Protein AF-A0A5B2YH17-F1 (afdb_monomer_lite)

pLDDT: mean 95.2, std 8.04, range [52.88, 98.81]

Radius of gyration: 14.25 Å; chains: 1; bounding box: 31×28×49 Å

Foldseek 3Di:
DDPLDADWDFQLRLLVVCLVPPLVPDPCSVVSVVLSVVVCPDPSRRDFPAPDALVNLQVVLVVQQPDADPVPRHGDFLVSSQVSLVSLQVSNVCCCPPVSRYPDRNSPPHDGGDGD

Sequence (116 aa):
VQKIKIRKMTISRALDKYLKTVSIHKKGHLQEFYRVNVIKRHPIAERYMDDITTVDIANYRDQRLAQINPRTGRQITGNTVRLELALLSSLFNIARVEWGTCRMNPVELVRKPKIS

Structure (mmCIF, N/CA/C/O backbone):
data_AF-A0A5B2YH17-F1
#
_entry.id   AF-A0A5B2YH17-F1
#
loop_
_atom_site.group_PDB
_atom_site.id
_atom_site.type_symbol
_atom_site.label_atom_id
_atom_site.label_alt_id
_atom_site.label_comp_id
_atom_site.label_asym_id
_atom_site.label_entity_id
_atom_site.label_seq_id
_atom_site.pdbx_PDB_ins_code
_atom_site.Cartn_x
_atom_site.Cartn_y
_atom_site.Cartn_z
_atom_site.occupancy
_atom_site.B_iso_or_equiv
_atom_site.auth_seq_id
_atom_site.auth_comp_id
_atom_site.auth_asym_id
_atom_site.auth_atom_id
_atom_site.pdbx_PDB_model_num
ATOM 1 N N . VAL A 1 1 ? -11.780 -9.552 29.467 1.00 52.88 1 VAL A N 1
ATOM 2 C CA . VAL A 1 1 ? -11.068 -8.912 28.332 1.00 52.88 1 VAL A CA 1
ATOM 3 C C . VAL A 1 1 ? -12.072 -8.099 27.524 1.00 52.88 1 VAL A C 1
ATOM 5 O O . VAL A 1 1 ? -13.043 -8.673 27.043 1.00 52.88 1 VAL A O 1
ATOM 8 N N . GLN A 1 2 ? -11.910 -6.776 27.439 1.00 54.06 2 GLN A N 1
ATOM 9 C CA . GLN A 1 2 ? -12.805 -5.907 26.662 1.00 54.06 2 GLN A CA 1
ATOM 10 C C . GLN A 1 2 ? -12.735 -6.294 25.175 1.00 54.06 2 GLN A C 1
ATOM 12 O O . GLN A 1 2 ? -11.655 -6.326 24.588 1.00 54.06 2 GLN A O 1
ATOM 17 N N . LYS A 1 3 ? -13.878 -6.623 24.560 1.00 63.56 3 LYS A N 1
ATOM 18 C CA . LYS A 1 3 ? -13.953 -6.898 23.119 1.00 63.56 3 LYS A CA 1
ATOM 19 C C . LYS A 1 3 ? -13.654 -5.599 22.365 1.00 63.56 3 LYS A C 1
ATOM 21 O O . LYS A 1 3 ? -14.497 -4.707 22.331 1.00 63.56 3 LYS A O 1
ATOM 26 N N . ILE A 1 4 ? -12.473 -5.493 21.754 1.00 69.62 4 ILE A N 1
ATOM 27 C CA . ILE A 1 4 ? -12.150 -4.375 20.859 1.00 69.62 4 ILE A CA 1
ATOM 28 C C . ILE A 1 4 ? -13.099 -4.456 19.657 1.00 69.62 4 ILE A C 1
ATOM 30 O O . ILE A 1 4 ? -13.025 -5.383 18.845 1.00 69.62 4 ILE A O 1
ATOM 34 N N . LYS A 1 5 ? -14.025 -3.497 19.565 1.00 83.69 5 LYS A N 1
ATOM 35 C CA . LYS A 1 5 ? -14.910 -3.342 18.410 1.00 83.69 5 LYS A CA 1
ATOM 36 C C . LYS A 1 5 ? -14.076 -2.851 17.230 1.00 83.69 5 LYS A C 1
ATOM 38 O O . LYS A 1 5 ? -13.494 -1.771 17.297 1.00 83.69 5 LYS A O 1
ATOM 43 N N . ILE A 1 6 ? -14.041 -3.637 16.156 1.00 90.81 6 ILE A N 1
ATOM 44 C CA . ILE A 1 6 ? -13.339 -3.253 14.933 1.00 90.81 6 ILE A CA 1
ATOM 45 C C . ILE A 1 6 ? -14.104 -2.115 14.257 1.00 90.81 6 ILE A C 1
ATOM 47 O O . ILE A 1 6 ? -15.308 -2.213 14.011 1.00 90.81 6 ILE A O 1
ATOM 51 N N . ARG A 1 7 ? -13.398 -1.030 13.947 1.00 92.62 7 ARG A N 1
ATOM 52 C CA . ARG A 1 7 ? -13.921 0.065 13.129 1.00 92.62 7 ARG A CA 1
ATOM 53 C C . ARG A 1 7 ? -13.789 -0.312 11.655 1.00 92.62 7 ARG A C 1
ATOM 55 O O . ARG A 1 7 ? -12.693 -0.610 11.191 1.00 92.62 7 ARG A O 1
ATOM 62 N N . LYS A 1 8 ? -14.889 -0.265 10.903 1.00 96.25 8 LYS A N 1
ATOM 63 C CA . LYS A 1 8 ? -14.856 -0.516 9.458 1.00 96.25 8 LYS A CA 1
ATOM 64 C C . LYS A 1 8 ? -14.159 0.640 8.739 1.00 96.25 8 LYS A C 1
ATOM 66 O O . LYS A 1 8 ? -14.550 1.799 8.874 1.00 96.25 8 LYS A O 1
ATOM 71 N N . MET A 1 9 ? -13.117 0.322 7.979 1.00 98.06 9 MET A N 1
ATOM 72 C CA . MET A 1 9 ? -12.371 1.272 7.155 1.00 98.06 9 MET A CA 1
ATOM 73 C C . MET A 1 9 ? -11.803 0.537 5.945 1.00 98.06 9 MET A C 1
ATOM 75 O O . MET A 1 9 ? -11.250 -0.550 6.096 1.00 98.06 9 MET A O 1
ATOM 79 N N . THR A 1 10 ? -11.959 1.100 4.750 1.00 98.69 10 THR A N 1
ATOM 80 C CA . THR A 1 10 ? -11.366 0.534 3.532 1.00 98.69 10 THR A CA 1
ATOM 81 C C . THR A 1 10 ? -9.870 0.813 3.481 1.00 98.69 10 THR A C 1
ATOM 83 O O . THR A 1 10 ? -9.406 1.807 4.049 1.00 98.69 10 THR A O 1
ATOM 86 N N . ILE A 1 11 ? -9.106 -0.020 2.770 1.00 98.69 11 ILE A N 1
ATOM 87 C C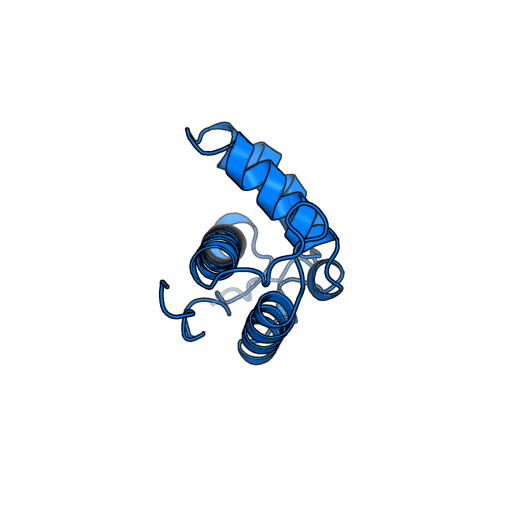A . ILE A 1 11 ? -7.672 0.227 2.553 1.00 98.69 11 ILE A CA 1
ATOM 88 C C . ILE A 1 11 ? -7.449 1.596 1.896 1.00 98.69 11 ILE A C 1
ATOM 90 O O . ILE A 1 11 ? -6.553 2.325 2.305 1.00 98.69 11 ILE A O 1
ATOM 94 N N . SER A 1 12 ? -8.281 1.986 0.930 1.00 98.75 12 SER A N 1
ATOM 95 C CA . SER A 1 12 ? -8.195 3.282 0.248 1.00 98.75 12 SER A CA 1
ATOM 96 C C . SER A 1 12 ? -8.241 4.449 1.243 1.00 98.75 12 SER A C 1
ATOM 98 O O . SER A 1 12 ? -7.333 5.283 1.276 1.00 98.75 12 SER A O 1
ATOM 100 N N . ARG A 1 13 ? -9.230 4.448 2.149 1.00 98.75 13 ARG A N 1
ATOM 101 C CA . ARG A 1 13 ? -9.354 5.465 3.206 1.00 98.75 13 ARG A CA 1
ATOM 102 C C . ARG A 1 13 ? -8.209 5.390 4.215 1.00 98.75 13 ARG A C 1
ATOM 104 O O . ARG A 1 13 ? -7.747 6.420 4.706 1.00 98.75 13 ARG A O 1
ATOM 111 N N . ALA A 1 14 ? -7.755 4.182 4.530 1.00 98.69 14 ALA A N 1
ATOM 112 C CA . ALA A 1 14 ? -6.638 3.958 5.432 1.00 98.69 14 ALA A CA 1
ATOM 113 C C . ALA A 1 14 ? -5.327 4.528 4.873 1.00 98.69 14 ALA A C 1
ATOM 115 O O . ALA A 1 14 ? -4.590 5.180 5.607 1.00 98.69 14 ALA A O 1
ATOM 116 N N . LEU A 1 15 ? -5.062 4.344 3.577 1.00 98.81 15 LEU A N 1
ATOM 117 C CA . LEU A 1 15 ? -3.899 4.902 2.889 1.00 98.81 15 LEU A CA 1
ATOM 118 C C . LEU A 1 15 ? -3.940 6.436 2.874 1.00 98.81 15 LEU A C 1
ATOM 120 O O . LEU A 1 15 ? -2.924 7.071 3.150 1.00 98.81 15 LEU A O 1
ATOM 124 N N . ASP A 1 16 ? -5.108 7.038 2.627 1.00 98.75 16 ASP A N 1
ATOM 125 C CA . ASP A 1 16 ? -5.265 8.498 2.684 1.00 98.75 16 ASP A CA 1
ATOM 126 C C . ASP A 1 16 ? -4.986 9.042 4.088 1.00 98.75 16 ASP A C 1
ATOM 128 O O . ASP A 1 16 ? -4.279 10.040 4.249 1.00 98.75 16 ASP A O 1
ATOM 132 N N . LYS A 1 17 ? -5.502 8.366 5.123 1.00 98.56 17 LYS A N 1
ATOM 133 C CA . LYS A 1 17 ? -5.207 8.708 6.518 1.00 98.56 17 LYS A CA 1
ATOM 134 C C . LYS A 1 17 ? -3.713 8.563 6.810 1.00 98.56 17 LYS A C 1
ATOM 136 O O . LYS A 1 17 ? -3.112 9.481 7.355 1.00 98.56 17 LYS A O 1
ATOM 141 N N . TYR A 1 18 ? -3.111 7.452 6.397 1.00 98.69 18 TYR A N 1
ATOM 142 C CA . TYR A 1 18 ? -1.691 7.172 6.590 1.00 98.69 18 TYR A CA 1
ATOM 143 C C . TYR A 1 18 ? -0.796 8.244 5.977 1.00 98.69 18 TYR A C 1
ATOM 145 O O . TYR A 1 18 ? 0.158 8.684 6.618 1.00 98.69 18 TYR A O 1
ATOM 153 N N . LEU A 1 19 ? -1.113 8.705 4.762 1.00 98.50 19 LEU A N 1
ATOM 154 C CA . LEU A 1 19 ? -0.361 9.785 4.131 1.00 98.50 19 LEU A CA 1
ATOM 155 C C . LEU A 1 19 ? -0.404 11.070 4.955 1.00 98.50 19 LEU A C 1
ATOM 157 O O . LEU A 1 19 ? 0.635 11.691 5.161 1.00 98.50 19 LEU A O 1
ATOM 161 N N . LYS A 1 20 ? -1.594 11.428 5.446 1.00 98.44 20 LYS A N 1
ATOM 162 C CA . LYS A 1 20 ? -1.836 12.669 6.189 1.00 98.44 20 LYS A CA 1
ATOM 163 C C . LYS A 1 20 ? -1.264 12.662 7.604 1.00 98.44 20 LYS A C 1
ATOM 165 O O . LYS A 1 20 ? -0.933 13.730 8.099 1.00 98.44 20 LYS A O 1
ATOM 170 N N . THR A 1 21 ? -1.181 11.503 8.261 1.00 97.88 21 THR A N 1
ATOM 171 C CA . THR A 1 21 ? -0.833 11.438 9.694 1.00 97.88 21 THR A CA 1
ATOM 172 C C . THR A 1 21 ? 0.491 10.746 9.996 1.00 97.88 21 THR A C 1
ATOM 174 O O . THR A 1 21 ? 1.027 10.934 11.078 1.00 97.88 21 THR A O 1
ATOM 177 N N . VAL A 1 22 ? 1.011 9.915 9.087 1.00 98.19 22 VAL A N 1
ATOM 178 C CA . VAL A 1 22 ? 2.228 9.113 9.323 1.00 98.19 22 VAL A CA 1
ATOM 179 C C . VAL A 1 22 ? 3.298 9.447 8.300 1.00 98.19 22 VAL A C 1
ATOM 181 O O . VAL A 1 22 ? 4.416 9.816 8.647 1.00 98.19 22 VAL A O 1
ATOM 184 N N . SER A 1 23 ? 2.957 9.313 7.019 1.00 97.94 23 SER A N 1
ATOM 185 C CA . SER A 1 23 ? 3.912 9.450 5.922 1.00 97.94 23 SER A CA 1
ATOM 186 C C . SER A 1 23 ? 4.493 10.856 5.823 1.00 97.94 23 SER A C 1
ATOM 188 O O . SER A 1 23 ? 5.671 10.985 5.510 1.00 97.94 23 SER A O 1
ATOM 190 N N . ILE A 1 24 ? 3.699 11.895 6.113 1.00 98.12 24 ILE A N 1
ATOM 191 C CA . ILE A 1 24 ? 4.108 13.307 6.021 1.00 98.12 24 ILE A CA 1
ATOM 192 C C . ILE A 1 24 ? 5.363 13.632 6.846 1.00 98.12 24 ILE A C 1
ATOM 194 O O . ILE A 1 24 ? 6.122 14.531 6.498 1.00 98.12 24 ILE A O 1
ATOM 198 N N . HIS A 1 25 ? 5.629 12.863 7.903 1.00 97.81 25 HIS A N 1
ATOM 199 C CA . HIS A 1 25 ? 6.796 13.036 8.768 1.00 97.81 25 HIS A CA 1
ATOM 200 C C . HIS A 1 25 ? 8.021 12.226 8.312 1.00 97.81 25 HIS A C 1
ATOM 202 O O . HIS A 1 25 ? 9.076 12.277 8.943 1.00 97.81 25 HIS A O 1
ATOM 208 N N . LYS A 1 26 ? 7.913 11.451 7.227 1.00 97.31 26 LYS A N 1
ATOM 209 C CA . LYS A 1 26 ? 8.999 10.608 6.724 1.00 97.31 26 LYS A CA 1
ATOM 210 C C . LYS A 1 26 ? 9.750 11.290 5.593 1.00 97.31 26 LYS A C 1
ATOM 212 O O . LYS A 1 26 ? 9.154 11.803 4.653 1.00 97.31 26 LYS A O 1
ATOM 217 N N . LYS A 1 27 ? 11.075 11.109 5.573 1.00 96.31 27 LYS A N 1
ATOM 218 C CA . LYS A 1 27 ? 11.923 11.475 4.420 1.00 96.31 27 LYS A CA 1
ATOM 219 C C . LYS A 1 27 ? 11.413 10.871 3.100 1.00 96.31 27 LYS A C 1
ATOM 221 O O . LYS A 1 27 ? 11.556 11.476 2.047 1.00 96.31 27 LYS A O 1
ATOM 226 N N . GLY A 1 28 ? 10.808 9.681 3.171 1.00 96.44 28 GLY A N 1
ATOM 227 C CA . GLY A 1 28 ? 10.259 8.944 2.032 1.00 96.44 28 GLY A CA 1
ATOM 228 C C . GLY A 1 28 ? 8.822 9.304 1.628 1.00 96.44 28 GLY A C 1
ATOM 229 O O . GLY A 1 28 ? 8.212 8.531 0.886 1.00 96.44 28 GLY A O 1
ATOM 230 N N . HIS A 1 29 ? 8.258 10.409 2.138 1.00 97.56 29 HIS A N 1
ATOM 231 C CA . HIS A 1 29 ? 6.847 10.769 1.953 1.00 97.56 29 HIS A CA 1
ATOM 232 C C . HIS A 1 29 ? 6.416 10.754 0.484 1.00 97.56 29 HIS A C 1
ATOM 234 O O . HIS A 1 29 ? 5.439 10.102 0.121 1.00 97.56 29 HIS A O 1
ATOM 240 N N . LEU A 1 30 ? 7.184 11.418 -0.384 1.00 98.25 30 LEU A N 1
ATOM 241 C CA . LEU A 1 30 ? 6.855 11.525 -1.802 1.00 98.25 30 LEU A CA 1
ATOM 242 C C . LEU A 1 30 ? 6.836 10.151 -2.493 1.00 98.25 30 LEU A C 1
ATOM 244 O O . LEU A 1 30 ? 5.955 9.863 -3.302 1.00 98.25 30 LEU A O 1
ATOM 248 N N . GLN A 1 31 ? 7.773 9.259 -2.158 1.00 98.38 31 GLN A N 1
ATOM 249 C CA . GLN A 1 31 ? 7.779 7.913 -2.733 1.00 98.38 31 GLN A CA 1
ATOM 250 C C . GLN A 1 31 ? 6.630 7.057 -2.180 1.00 98.38 31 GLN A C 1
ATOM 252 O O . GLN A 1 31 ? 6.083 6.229 -2.907 1.00 98.38 31 GLN A O 1
ATOM 257 N N . GLU A 1 32 ? 6.251 7.231 -0.911 1.00 98.44 32 GLU A N 1
ATOM 258 C CA . GLU A 1 32 ? 5.048 6.603 -0.354 1.00 98.44 32 GLU A CA 1
ATOM 259 C C . GLU A 1 32 ? 3.772 7.137 -1.015 1.00 98.44 32 GLU A C 1
ATOM 261 O O . GLU A 1 32 ? 2.931 6.325 -1.381 1.00 98.44 32 GLU A O 1
ATOM 266 N N . PHE A 1 33 ? 3.657 8.442 -1.283 1.00 98.56 33 PHE A N 1
ATOM 267 C CA . PHE A 1 33 ? 2.532 9.031 -2.018 1.00 98.56 33 PHE A CA 1
ATOM 268 C C . PHE A 1 33 ? 2.318 8.356 -3.378 1.00 98.56 33 PHE A C 1
ATOM 270 O O . PHE A 1 33 ? 1.207 7.930 -3.702 1.00 98.56 33 PHE A O 1
ATOM 277 N N . TYR A 1 34 ? 3.381 8.175 -4.168 1.00 98.06 34 TYR A N 1
ATOM 278 C CA . TYR A 1 34 ? 3.264 7.473 -5.448 1.00 98.06 34 TYR A CA 1
ATOM 279 C C . TYR A 1 34 ? 2.838 6.010 -5.280 1.00 98.06 34 TYR A C 1
ATOM 281 O O . TYR A 1 34 ? 1.979 5.535 -6.023 1.00 98.06 34 TYR A O 1
ATOM 289 N N . ARG A 1 35 ? 3.380 5.299 -4.283 1.00 98.12 35 ARG A N 1
ATOM 290 C CA . ARG A 1 35 ? 2.999 3.903 -4.002 1.00 98.12 35 ARG A CA 1
ATOM 291 C C . ARG A 1 35 ? 1.554 3.780 -3.534 1.00 98.12 35 ARG A C 1
ATOM 293 O O . ARG A 1 35 ? 0.862 2.873 -3.981 1.00 98.12 35 ARG A O 1
ATOM 300 N N . VAL A 1 36 ? 1.081 4.699 -2.694 1.00 98.62 36 VAL A N 1
ATOM 301 C CA . VAL A 1 36 ? -0.325 4.767 -2.281 1.00 98.62 36 VAL A CA 1
ATOM 302 C C . VAL A 1 36 ? -1.224 4.884 -3.503 1.00 98.62 36 VAL A C 1
ATOM 304 O O . VAL A 1 36 ? -2.162 4.107 -3.633 1.00 98.62 36 VAL A O 1
ATOM 307 N N . ASN A 1 37 ? -0.917 5.791 -4.431 1.00 98.19 37 ASN A N 1
ATOM 308 C CA . ASN A 1 37 ? -1.720 5.958 -5.641 1.00 98.19 37 ASN A CA 1
ATOM 309 C C . ASN A 1 37 ? -1.728 4.708 -6.532 1.00 98.19 37 ASN A C 1
ATOM 311 O O . ASN A 1 37 ? -2.749 4.407 -7.144 1.00 98.19 37 ASN A O 1
ATOM 315 N N . VAL A 1 38 ? -0.624 3.959 -6.586 1.00 97.56 38 VAL A N 1
ATOM 316 C CA . VAL A 1 38 ? -0.579 2.660 -7.276 1.00 97.56 38 VAL A CA 1
ATOM 317 C C . VAL A 1 38 ? -1.484 1.641 -6.582 1.00 97.56 38 VAL A C 1
ATOM 319 O O . VAL A 1 38 ? -2.323 1.035 -7.243 1.00 97.56 38 VAL A O 1
ATOM 322 N N . ILE A 1 39 ? -1.372 1.491 -5.258 1.00 98.56 39 ILE A N 1
ATOM 323 C CA . ILE A 1 39 ? -2.192 0.549 -4.482 1.00 98.56 39 ILE A CA 1
ATOM 324 C C . ILE A 1 39 ? -3.682 0.906 -4.589 1.00 98.56 39 ILE A C 1
ATOM 326 O O . ILE A 1 39 ? -4.505 0.015 -4.767 1.00 98.56 39 ILE A O 1
ATOM 330 N N . LYS A 1 40 ? -4.039 2.197 -4.534 1.00 98.56 40 LYS A N 1
ATOM 331 C CA . LYS A 1 40 ? -5.431 2.677 -4.612 1.00 98.56 40 LYS A CA 1
ATOM 332 C C . LYS A 1 40 ? -6.133 2.341 -5.928 1.00 98.56 40 LYS A C 1
ATOM 334 O O . LYS A 1 40 ? -7.354 2.294 -5.946 1.00 98.56 40 LYS A O 1
ATOM 339 N N . ARG A 1 41 ? -5.386 2.113 -7.013 1.00 97.56 41 ARG A N 1
ATOM 340 C CA . ARG A 1 41 ? -5.939 1.683 -8.312 1.00 97.56 41 ARG A CA 1
ATOM 341 C C . ARG A 1 41 ? -6.228 0.184 -8.369 1.00 97.56 41 ARG A C 1
ATOM 343 O O . ARG A 1 41 ? -6.833 -0.281 -9.326 1.00 97.56 41 ARG A O 1
ATOM 350 N N . HIS A 1 42 ? -5.752 -0.579 -7.390 1.00 98.19 42 HIS A N 1
ATOM 351 C CA . HIS A 1 42 ? -5.992 -2.008 -7.312 1.00 98.19 42 HIS A CA 1
ATOM 352 C C . HIS A 1 42 ? -7.306 -2.292 -6.560 1.00 98.19 42 HIS A C 1
ATOM 354 O O . HIS A 1 42 ? -7.530 -1.667 -5.522 1.00 98.19 42 HIS A O 1
ATOM 360 N N . PRO A 1 43 ? -8.118 -3.288 -6.969 1.00 98.19 43 PRO A N 1
ATOM 361 C CA . PRO A 1 43 ? -9.385 -3.625 -6.297 1.00 98.19 43 PRO A CA 1
ATOM 362 C C . PRO A 1 43 ? -9.265 -3.918 -4.792 1.00 98.19 43 PRO A C 1
ATOM 364 O O . PRO A 1 43 ? -10.205 -3.736 -4.024 1.00 98.19 43 PRO A O 1
ATOM 367 N N . ILE A 1 44 ? -8.078 -4.324 -4.328 1.00 98.19 44 ILE A N 1
ATOM 368 C CA . ILE A 1 44 ? -7.803 -4.520 -2.893 1.00 98.19 44 ILE A CA 1
ATOM 369 C C . ILE A 1 44 ? -8.040 -3.244 -2.067 1.00 98.19 44 ILE A C 1
ATOM 371 O O . ILE A 1 44 ? -8.365 -3.335 -0.888 1.00 98.19 44 ILE A O 1
ATOM 375 N N . ALA A 1 45 ? -7.904 -2.057 -2.667 1.00 98.44 45 ALA A N 1
ATOM 376 C CA . ALA A 1 45 ? -8.092 -0.787 -1.979 1.00 98.44 45 ALA A CA 1
ATOM 377 C C . ALA A 1 45 ? -9.546 -0.550 -1.536 1.00 98.44 45 ALA A C 1
ATOM 379 O O . ALA A 1 45 ? -9.786 0.183 -0.574 1.00 98.44 45 ALA A O 1
ATOM 380 N N . GLU A 1 46 ? -10.512 -1.174 -2.206 1.00 98.31 46 GLU A N 1
ATOM 381 C CA . GLU A 1 46 ? -11.942 -1.024 -1.921 1.00 98.31 46 GLU A CA 1
ATOM 382 C C . GLU A 1 46 ? -12.403 -1.921 -0.766 1.00 98.31 46 GLU A C 1
ATOM 384 O O . GLU A 1 46 ? -13.432 -1.662 -0.144 1.00 98.31 46 GLU A O 1
ATOM 389 N N . ARG A 1 47 ? -11.612 -2.939 -0.416 1.00 98.31 47 ARG A N 1
ATOM 390 C CA . ARG A 1 47 ? -11.924 -3.875 0.668 1.00 98.31 47 ARG A CA 1
ATOM 391 C C . ARG A 1 47 ? -11.660 -3.270 2.048 1.00 98.31 47 ARG A C 1
ATOM 393 O O . ARG A 1 47 ? -10.765 -2.435 2.228 1.00 98.31 47 ARG A O 1
ATOM 400 N N . TYR A 1 48 ? -12.436 -3.712 3.040 1.00 98.50 48 TYR A N 1
ATOM 401 C CA . TYR A 1 48 ? -12.239 -3.336 4.440 1.00 98.50 48 TYR A CA 1
ATOM 402 C C . TYR A 1 48 ? -10.996 -3.992 5.028 1.00 98.50 48 TYR A C 1
ATOM 404 O O . TYR A 1 48 ? -10.721 -5.156 4.757 1.00 98.50 48 TYR A O 1
ATOM 412 N N . MET A 1 49 ? -10.261 -3.253 5.861 1.00 98.25 49 MET A N 1
ATOM 413 C CA . MET A 1 49 ? -9.000 -3.714 6.448 1.00 98.25 49 MET A CA 1
ATOM 414 C C . MET A 1 49 ? -9.136 -4.993 7.283 1.00 98.25 49 MET A C 1
ATOM 416 O O . MET A 1 49 ? -8.188 -5.770 7.351 1.00 98.25 49 MET A O 1
ATOM 420 N N . ASP A 1 50 ? -10.279 -5.224 7.923 1.00 97.31 50 ASP A N 1
ATOM 421 C CA . ASP A 1 50 ? -10.521 -6.412 8.742 1.00 97.31 50 ASP A CA 1
ATOM 422 C C . ASP A 1 50 ? -10.926 -7.655 7.947 1.00 97.31 50 ASP A C 1
ATOM 424 O O . ASP A 1 50 ? -10.846 -8.756 8.485 1.00 97.31 50 ASP A O 1
ATOM 428 N N . ASP A 1 51 ? -11.265 -7.487 6.669 1.00 96.94 51 ASP A N 1
ATOM 429 C CA . ASP A 1 51 ? -11.632 -8.576 5.765 1.00 96.94 51 ASP A CA 1
ATOM 430 C C . ASP A 1 51 ? -10.436 -9.042 4.906 1.00 96.94 51 ASP A C 1
ATOM 432 O O . ASP A 1 51 ? -10.592 -9.905 4.042 1.00 96.94 51 ASP A O 1
ATOM 436 N N . ILE A 1 52 ? -9.246 -8.453 5.090 1.00 97.94 52 ILE A N 1
ATOM 437 C CA . ILE A 1 52 ? -8.044 -8.771 4.305 1.00 97.94 52 ILE A CA 1
ATOM 438 C C . ILE A 1 52 ? -7.288 -9.940 4.920 1.00 97.94 52 ILE A C 1
ATOM 440 O O . ILE A 1 52 ? -6.822 -9.882 6.059 1.00 97.94 52 ILE A O 1
ATOM 444 N N . THR A 1 53 ? -7.084 -10.974 4.112 1.00 97.69 53 THR A N 1
ATOM 445 C CA . THR A 1 53 ? -6.327 -12.171 4.479 1.00 97.69 53 THR A CA 1
ATOM 446 C C . THR A 1 53 ? -4.899 -12.141 3.926 1.00 97.69 53 THR A C 1
ATOM 448 O O . THR A 1 53 ? -4.547 -11.343 3.055 1.00 97.69 53 THR A O 1
ATOM 451 N N . THR A 1 54 ? -4.050 -13.055 4.401 1.00 98.00 54 THR A N 1
ATOM 452 C CA . THR A 1 54 ? -2.710 -13.286 3.833 1.00 98.00 54 THR A CA 1
ATOM 453 C C . THR A 1 54 ? -2.775 -13.721 2.363 1.00 98.00 54 THR A C 1
ATOM 455 O O . THR A 1 54 ? -1.901 -13.352 1.579 1.00 98.00 54 THR A O 1
ATOM 458 N N . VAL A 1 55 ? -3.822 -14.460 1.975 1.00 98.00 55 VAL A N 1
ATOM 459 C CA . VAL A 1 55 ? -4.067 -14.906 0.593 1.00 98.00 55 VAL A CA 1
ATOM 460 C C . VAL A 1 55 ? -4.365 -13.711 -0.309 1.00 98.00 55 VAL A C 1
ATOM 462 O O . VAL A 1 55 ? -3.800 -13.611 -1.393 1.00 98.00 55 VAL A O 1
ATOM 465 N N . ASP A 1 56 ? -5.155 -12.745 0.163 1.00 98.25 56 ASP A N 1
ATOM 466 C CA . ASP A 1 56 ? -5.441 -11.518 -0.591 1.00 98.25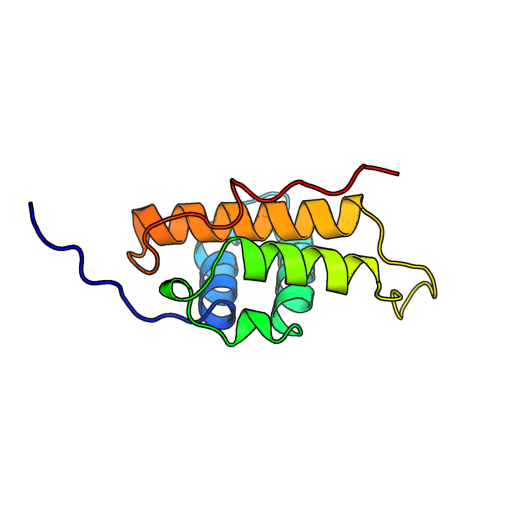 56 ASP A CA 1
ATOM 467 C C . ASP A 1 56 ? -4.170 -10.698 -0.861 1.00 98.25 56 ASP A C 1
ATOM 469 O O . ASP A 1 56 ? -3.969 -10.189 -1.964 1.00 98.25 56 ASP A O 1
ATOM 473 N N . ILE A 1 57 ? -3.272 -10.609 0.127 1.00 98.62 57 ILE A N 1
ATOM 474 C CA . ILE A 1 57 ? -1.978 -9.931 -0.027 1.00 98.62 57 ILE A CA 1
ATOM 475 C C . ILE A 1 57 ? -1.041 -10.704 -0.972 1.00 98.62 57 ILE A C 1
ATOM 477 O O . ILE A 1 57 ? -0.292 -10.085 -1.733 1.00 98.62 57 ILE A O 1
ATOM 481 N N . ALA A 1 58 ? -1.067 -12.040 -0.948 1.00 98.44 58 ALA A N 1
ATOM 482 C CA . ALA A 1 58 ? -0.305 -12.865 -1.887 1.00 98.44 58 ALA A CA 1
ATOM 483 C C . ALA A 1 58 ? -0.814 -12.693 -3.328 1.00 98.44 58 ALA A C 1
ATOM 485 O O . ALA A 1 58 ? -0.010 -12.451 -4.225 1.00 98.44 58 ALA A O 1
ATOM 486 N N . ASN A 1 59 ? -2.134 -12.694 -3.525 1.00 98.31 59 ASN A N 1
ATOM 487 C CA . ASN A 1 59 ? -2.756 -12.435 -4.822 1.00 98.31 59 ASN A CA 1
ATOM 488 C C . ASN A 1 59 ? -2.403 -11.039 -5.341 1.00 98.31 59 ASN A C 1
ATOM 490 O O . ASN A 1 59 ? -1.993 -10.907 -6.491 1.00 98.31 59 ASN A O 1
ATOM 494 N N . TYR A 1 60 ? -2.466 -10.013 -4.482 1.00 98.50 60 TYR A N 1
ATOM 495 C CA . TYR A 1 60 ? -1.994 -8.670 -4.824 1.00 98.50 60 TYR A CA 1
ATOM 496 C C . TYR A 1 60 ? -0.537 -8.692 -5.304 1.00 98.50 60 TYR A C 1
ATOM 498 O O . TYR A 1 60 ? -0.229 -8.152 -6.362 1.00 98.50 60 TYR A O 1
ATOM 506 N N . ARG A 1 61 ? 0.371 -9.340 -4.559 1.00 98.31 61 ARG A N 1
ATOM 507 C CA . ARG A 1 61 ? 1.789 -9.453 -4.940 1.00 98.31 61 ARG A CA 1
ATOM 508 C C . ARG A 1 61 ? 1.941 -10.069 -6.333 1.00 98.31 61 ARG A C 1
ATOM 510 O O . ARG A 1 61 ? 2.667 -9.515 -7.154 1.00 98.31 61 ARG A O 1
ATOM 517 N N . ASP A 1 62 ? 1.277 -11.191 -6.585 1.00 98.00 62 ASP A N 1
ATOM 518 C CA . ASP A 1 62 ? 1.437 -11.952 -7.826 1.00 98.00 62 ASP A CA 1
ATOM 519 C C . ASP A 1 62 ? 0.839 -11.201 -9.024 1.00 98.00 62 ASP A C 1
ATOM 521 O O . ASP A 1 62 ? 1.486 -11.075 -10.064 1.00 98.00 62 ASP A O 1
ATOM 525 N N . GLN A 1 63 ? -0.329 -10.577 -8.844 1.00 98.00 63 GLN A N 1
ATOM 526 C CA . GLN A 1 63 ? -0.945 -9.707 -9.849 1.00 98.00 63 GLN A CA 1
ATOM 527 C C . GLN A 1 63 ? -0.057 -8.508 -10.186 1.00 98.00 63 GLN A C 1
ATOM 529 O O . GLN A 1 63 ? 0.087 -8.154 -11.353 1.00 98.00 63 GLN A O 1
ATOM 534 N N . ARG A 1 64 ? 0.570 -7.884 -9.183 1.00 97.56 64 ARG A N 1
ATOM 535 C CA . ARG A 1 64 ? 1.479 -6.753 -9.403 1.00 97.56 64 ARG A CA 1
ATOM 536 C C . ARG A 1 64 ? 2.744 -7.164 -10.151 1.00 97.56 64 ARG A C 1
ATOM 538 O O . ARG A 1 64 ? 3.167 -6.418 -11.025 1.00 97.56 64 ARG A O 1
ATOM 545 N N . LEU A 1 65 ? 3.319 -8.330 -9.850 1.00 96.94 65 LEU A N 1
ATOM 546 C CA . LEU A 1 65 ? 4.493 -8.858 -10.561 1.00 96.94 65 LEU A CA 1
ATOM 547 C C . LEU A 1 65 ? 4.196 -9.203 -12.028 1.00 96.94 65 LEU A C 1
ATOM 549 O O . LEU A 1 65 ? 5.071 -9.054 -12.875 1.00 96.94 65 LEU A O 1
ATOM 553 N N . ALA A 1 66 ? 2.968 -9.623 -12.339 1.00 97.12 66 ALA A N 1
ATOM 554 C CA . ALA A 1 66 ? 2.548 -9.936 -13.705 1.00 97.12 66 ALA A CA 1
ATOM 555 C C . ALA A 1 66 ? 2.260 -8.692 -14.572 1.00 97.12 66 ALA A C 1
ATOM 557 O O . ALA A 1 66 ? 2.096 -8.809 -15.785 1.00 97.12 66 ALA A O 1
ATOM 558 N N . GLN A 1 67 ? 2.179 -7.497 -13.979 1.00 97.12 67 GLN A N 1
ATOM 559 C CA . GLN A 1 67 ? 1.828 -6.274 -14.701 1.00 97.12 67 GLN A CA 1
ATOM 560 C C . GLN A 1 67 ? 3.024 -5.640 -15.421 1.00 97.12 67 GLN A C 1
ATOM 562 O O . GLN A 1 67 ? 4.172 -5.702 -14.974 1.00 97.12 67 GLN A O 1
ATOM 567 N N . ILE A 1 68 ? 2.719 -4.947 -16.520 1.00 96.94 68 ILE A N 1
ATOM 568 C CA . ILE A 1 68 ? 3.654 -4.085 -17.242 1.00 96.94 68 ILE A CA 1
ATOM 569 C C . ILE A 1 68 ? 3.530 -2.657 -16.714 1.00 96.94 68 ILE A C 1
ATOM 571 O O . ILE A 1 68 ? 2.434 -2.118 -16.563 1.00 96.94 68 ILE A O 1
ATOM 575 N N . ASN A 1 69 ? 4.665 -2.026 -16.430 1.00 92.81 69 ASN A N 1
ATOM 576 C CA . ASN A 1 69 ? 4.718 -0.614 -16.106 1.00 92.81 69 ASN A CA 1
ATOM 577 C C . ASN A 1 69 ? 4.434 0.202 -17.381 1.00 92.81 69 ASN A C 1
ATOM 579 O O . ASN A 1 69 ? 5.256 0.181 -18.300 1.00 92.81 69 ASN A O 1
ATOM 583 N N . PRO A 1 70 ? 3.332 0.970 -17.436 1.00 90.62 70 PRO A N 1
ATOM 584 C CA . PRO A 1 70 ? 2.928 1.672 -18.653 1.00 90.62 70 PRO A CA 1
ATOM 585 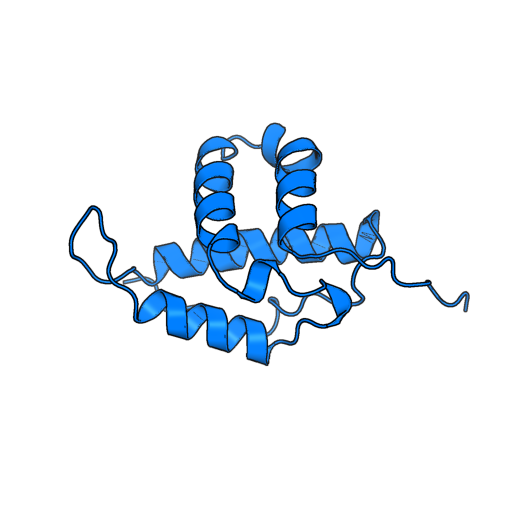C C . PRO A 1 70 ? 3.925 2.757 -19.080 1.00 90.62 70 PRO A C 1
ATOM 587 O O . PRO A 1 70 ? 3.967 3.124 -20.246 1.00 90.62 70 PRO A O 1
ATOM 590 N N . ARG A 1 71 ? 4.755 3.264 -18.158 1.00 90.06 71 ARG A N 1
ATOM 591 C CA . ARG A 1 71 ? 5.751 4.302 -18.454 1.00 90.06 71 ARG A CA 1
ATOM 592 C C . ARG A 1 71 ? 7.032 3.734 -19.060 1.00 90.06 71 ARG A C 1
ATOM 594 O O . ARG A 1 71 ? 7.697 4.423 -19.820 1.00 90.06 71 ARG A O 1
ATOM 601 N N . THR A 1 72 ? 7.430 2.526 -18.661 1.00 93.06 72 THR A N 1
ATOM 602 C CA . THR A 1 72 ? 8.711 1.932 -19.083 1.00 93.06 72 THR A CA 1
ATOM 603 C C . THR A 1 72 ? 8.550 0.782 -20.069 1.00 93.06 72 THR A C 1
ATOM 605 O O . THR A 1 72 ? 9.553 0.331 -20.614 1.00 93.06 72 THR A O 1
ATOM 608 N N . GLY A 1 73 ? 7.332 0.264 -20.257 1.00 95.94 73 GLY A N 1
ATOM 609 C CA . GLY A 1 73 ? 7.062 -0.922 -21.075 1.00 95.94 73 GLY A CA 1
ATOM 610 C C . GLY A 1 73 ? 7.647 -2.220 -20.504 1.00 95.94 73 GLY A C 1
ATOM 611 O O . GLY A 1 73 ? 7.627 -3.247 -21.172 1.00 95.94 73 GLY A O 1
ATOM 612 N N . ARG A 1 74 ? 8.184 -2.196 -19.277 1.00 94.81 74 ARG A N 1
ATOM 613 C CA . ARG A 1 74 ? 8.824 -3.350 -18.626 1.00 94.81 74 ARG A CA 1
ATOM 614 C C . ARG A 1 74 ? 7.928 -3.944 -17.551 1.00 94.81 74 ARG A C 1
ATOM 616 O O . ARG A 1 74 ? 7.125 -3.229 -16.953 1.00 94.81 74 ARG A O 1
ATO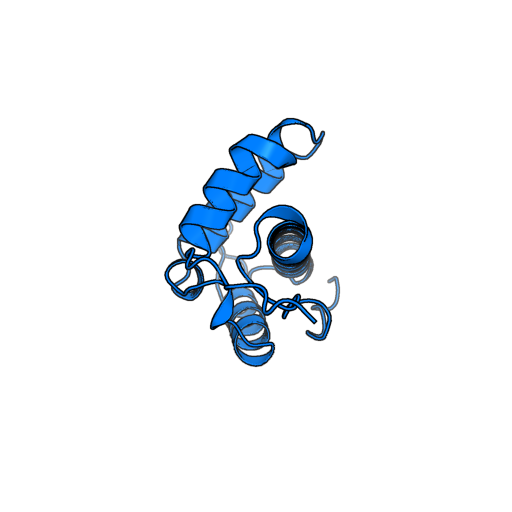M 623 N N . GLN A 1 75 ? 8.126 -5.224 -17.254 1.00 95.75 75 GLN A N 1
ATOM 624 C CA . GLN A 1 75 ? 7.517 -5.863 -16.089 1.00 95.75 75 GLN A CA 1
ATOM 625 C C . GLN A 1 75 ? 7.861 -5.116 -14.798 1.00 95.75 75 GLN A C 1
ATOM 627 O O . GLN A 1 75 ? 8.935 -4.523 -14.648 1.00 95.75 75 GLN A O 1
ATOM 632 N N . ILE A 1 76 ? 6.923 -5.135 -13.858 1.00 96.00 76 ILE A N 1
ATOM 633 C CA . ILE A 1 76 ? 7.113 -4.526 -12.547 1.00 96.00 76 ILE A CA 1
ATOM 634 C C . ILE A 1 76 ? 8.062 -5.396 -11.729 1.00 96.00 76 ILE A C 1
ATOM 636 O O . ILE A 1 76 ? 7.856 -6.594 -11.563 1.00 96.00 76 ILE A O 1
ATOM 640 N N . THR A 1 77 ? 9.124 -4.782 -11.212 1.00 95.75 77 THR A N 1
ATOM 641 C CA . THR A 1 77 ? 10.205 -5.526 -10.566 1.00 95.75 77 THR A CA 1
ATOM 642 C C . THR A 1 77 ? 9.817 -6.009 -9.172 1.00 95.75 77 THR A C 1
ATOM 644 O O . THR A 1 77 ? 8.996 -5.403 -8.471 1.00 95.75 77 THR A O 1
ATOM 647 N N . GLY A 1 78 ? 10.497 -7.065 -8.716 1.00 96.88 78 GLY A N 1
ATOM 648 C CA . GLY A 1 78 ? 10.342 -7.583 -7.358 1.00 96.88 78 GLY A CA 1
ATOM 649 C C . GLY A 1 78 ? 10.587 -6.524 -6.283 1.00 96.88 78 GLY A C 1
ATOM 650 O O . GLY A 1 78 ? 9.855 -6.468 -5.293 1.00 96.88 78 GLY A O 1
ATOM 651 N N . ASN A 1 79 ? 11.551 -5.620 -6.494 1.00 96.88 79 ASN A N 1
ATOM 652 C CA . ASN A 1 79 ? 11.816 -4.533 -5.554 1.00 96.88 79 ASN A CA 1
ATOM 653 C C . ASN A 1 79 ? 10.651 -3.531 -5.468 1.00 96.88 79 ASN A C 1
ATOM 655 O O . ASN A 1 79 ? 10.326 -3.079 -4.370 1.00 96.88 79 ASN A O 1
ATOM 659 N N . THR A 1 80 ? 9.988 -3.210 -6.586 1.00 96.19 80 THR A N 1
ATOM 660 C CA . THR A 1 80 ? 8.807 -2.332 -6.577 1.00 96.19 80 THR A CA 1
ATOM 661 C C . THR A 1 80 ? 7.687 -2.937 -5.736 1.00 96.19 80 THR A C 1
ATOM 663 O O . THR A 1 80 ? 7.213 -2.290 -4.800 1.00 96.19 80 THR A O 1
ATOM 666 N N . VAL A 1 81 ? 7.333 -4.200 -5.988 1.00 97.88 81 VAL A N 1
ATOM 667 C CA . VAL A 1 81 ? 6.274 -4.893 -5.236 1.00 97.88 81 VAL A CA 1
ATOM 668 C C . VAL A 1 81 ? 6.662 -5.073 -3.766 1.00 97.88 81 VAL A C 1
ATOM 670 O O . VAL A 1 81 ? 5.840 -4.878 -2.875 1.00 97.88 81 VAL A O 1
ATOM 673 N N . ARG A 1 82 ? 7.935 -5.356 -3.465 1.00 98.12 82 ARG A N 1
ATOM 674 C CA . ARG A 1 82 ? 8.440 -5.428 -2.084 1.00 98.12 82 ARG A CA 1
ATOM 675 C C . ARG A 1 82 ? 8.222 -4.117 -1.322 1.00 98.12 82 ARG A C 1
ATOM 677 O O . ARG A 1 82 ? 7.849 -4.159 -0.152 1.00 98.12 82 ARG A O 1
ATOM 684 N N . LEU A 1 83 ? 8.437 -2.967 -1.964 1.00 97.94 83 LEU A N 1
ATOM 685 C CA . LEU A 1 83 ? 8.229 -1.652 -1.349 1.00 97.94 83 LEU A CA 1
ATOM 686 C C . LEU A 1 83 ? 6.741 -1.320 -1.164 1.00 97.94 83 LEU A C 1
ATOM 688 O O . LEU A 1 83 ? 6.380 -0.712 -0.159 1.00 97.94 83 LEU A O 1
ATOM 692 N N . GLU A 1 84 ? 5.872 -1.750 -2.082 1.00 98.44 84 GLU A N 1
ATOM 693 C CA . GLU A 1 84 ? 4.414 -1.671 -1.901 1.00 98.44 84 GLU A CA 1
ATOM 694 C C . GLU A 1 84 ? 3.960 -2.517 -0.699 1.00 98.44 84 GLU A C 1
ATOM 696 O O . GLU A 1 84 ? 3.238 -2.028 0.170 1.00 98.44 84 GLU A O 1
ATOM 701 N N . LEU A 1 85 ? 4.457 -3.755 -0.578 1.00 98.62 85 LEU A N 1
ATOM 702 C CA . LEU A 1 85 ? 4.181 -4.618 0.575 1.00 98.62 85 LEU A CA 1
ATOM 703 C C . LEU A 1 85 ? 4.738 -4.041 1.885 1.00 98.62 85 LEU A C 1
ATOM 705 O O . LEU A 1 85 ? 4.116 -4.196 2.932 1.00 98.62 85 LEU A O 1
ATOM 709 N N . ALA A 1 86 ? 5.892 -3.372 1.859 1.00 98.25 86 ALA A N 1
ATOM 710 C CA . ALA A 1 86 ? 6.442 -2.713 3.044 1.00 98.25 86 ALA A CA 1
ATOM 711 C C . ALA A 1 86 ? 5.541 -1.561 3.525 1.00 98.25 86 ALA A C 1
ATOM 713 O O . ALA A 1 86 ? 5.269 -1.454 4.722 1.00 98.25 86 ALA A O 1
ATOM 714 N N . LEU A 1 87 ? 5.024 -0.750 2.594 1.00 98.69 87 LEU A N 1
ATOM 715 C CA . LEU A 1 87 ? 4.062 0.311 2.893 1.00 98.69 87 LEU A CA 1
ATOM 716 C C . LEU A 1 87 ? 2.764 -0.259 3.484 1.00 98.69 87 LEU A C 1
ATOM 718 O O . LEU A 1 87 ? 2.324 0.203 4.536 1.00 98.69 87 LEU A O 1
ATOM 722 N N . LEU A 1 88 ? 2.191 -1.297 2.860 1.00 98.69 88 LEU A N 1
ATOM 723 C CA . LEU A 1 88 ? 1.002 -1.979 3.384 1.00 98.69 88 LEU A CA 1
ATOM 724 C C . LEU A 1 88 ? 1.251 -2.554 4.782 1.00 98.69 88 LEU A C 1
ATOM 726 O O . LEU A 1 88 ? 0.420 -2.386 5.667 1.00 98.69 88 LEU A O 1
ATOM 730 N N . SER A 1 89 ? 2.406 -3.179 5.019 1.00 98.62 89 SER A N 1
ATOM 731 C CA . SER A 1 89 ? 2.750 -3.703 6.345 1.00 98.62 89 SER A CA 1
ATOM 732 C C . SER A 1 89 ? 2.776 -2.593 7.404 1.00 98.62 89 SER A C 1
ATOM 734 O O . SER A 1 89 ? 2.195 -2.739 8.478 1.00 98.62 89 SER A O 1
ATOM 736 N N . SER A 1 90 ? 3.384 -1.443 7.093 1.00 98.38 90 SER A N 1
ATOM 737 C CA . SER A 1 90 ? 3.398 -0.304 8.016 1.00 98.38 90 SER A CA 1
ATOM 738 C C . SER A 1 90 ? 1.996 0.260 8.268 1.00 98.38 90 SER A C 1
ATOM 740 O O . SER A 1 90 ? 1.666 0.565 9.415 1.00 98.38 90 SER A O 1
ATOM 742 N N . LEU A 1 91 ? 1.158 0.337 7.229 1.00 98.69 91 LEU A N 1
ATOM 743 C CA . LEU A 1 91 ? -0.248 0.720 7.343 1.00 98.69 91 LEU A CA 1
ATOM 744 C C . LEU A 1 91 ? -1.019 -0.216 8.285 1.00 98.69 91 LEU A C 1
ATOM 746 O O . LEU A 1 91 ? -1.701 0.253 9.190 1.00 98.69 91 LEU A O 1
ATOM 750 N N . PHE A 1 92 ? -0.914 -1.532 8.096 1.00 98.56 92 PHE A N 1
ATOM 751 C CA . PHE A 1 92 ? -1.627 -2.505 8.926 1.00 98.56 92 PHE A CA 1
ATOM 752 C C . PHE A 1 92 ? -1.136 -2.516 10.380 1.00 98.56 92 PHE A C 1
ATOM 754 O O . PHE A 1 92 ? -1.936 -2.704 11.296 1.00 98.56 92 PHE A O 1
ATOM 761 N N . ASN A 1 93 ? 0.153 -2.254 10.613 1.00 98.44 93 ASN A N 1
ATOM 762 C CA . ASN A 1 93 ? 0.697 -2.134 11.965 1.00 98.44 93 ASN A CA 1
ATOM 763 C C . ASN A 1 93 ? 0.115 -0.937 12.723 1.00 98.44 93 ASN A C 1
ATOM 765 O O . ASN A 1 93 ? -0.320 -1.102 13.861 1.00 98.44 93 ASN A O 1
ATOM 769 N N . ILE A 1 94 ? 0.036 0.247 12.109 1.00 97.81 94 ILE A N 1
ATOM 770 C CA . ILE A 1 94 ? -0.597 1.389 12.784 1.00 97.81 94 ILE A CA 1
ATOM 771 C C . ILE A 1 94 ? -2.118 1.206 12.888 1.00 97.81 94 ILE A C 1
ATOM 773 O O . ILE A 1 94 ? -2.729 1.531 13.903 1.00 97.81 94 ILE A O 1
ATOM 777 N N . ALA A 1 95 ? -2.740 0.597 11.879 1.00 97.50 95 ALA A N 1
ATOM 778 C CA . ALA A 1 95 ? -4.175 0.358 11.852 1.00 97.50 95 ALA A CA 1
ATOM 779 C C . ALA A 1 95 ? -4.664 -0.605 12.943 1.00 97.50 95 ALA A C 1
ATOM 781 O O . ALA A 1 95 ? -5.763 -0.399 13.473 1.00 97.50 95 ALA A O 1
ATOM 782 N N . ARG A 1 96 ? -3.866 -1.631 13.284 1.00 95.75 96 ARG A N 1
ATOM 783 C CA . ARG A 1 96 ? -4.182 -2.573 14.370 1.00 95.75 96 ARG A CA 1
ATOM 784 C C . ARG A 1 96 ? -3.961 -1.963 15.754 1.00 95.75 96 ARG A C 1
ATOM 786 O O . ARG A 1 96 ? -4.758 -2.218 16.648 1.00 95.75 96 ARG A O 1
ATOM 793 N N . VAL A 1 97 ? -2.908 -1.158 15.919 1.00 94.69 97 VAL A N 1
ATOM 794 C CA . VAL A 1 97 ? -2.511 -0.608 17.228 1.00 94.69 97 VAL A CA 1
ATOM 795 C C . VAL A 1 97 ? -3.292 0.658 17.566 1.00 94.69 97 VAL A C 1
ATOM 797 O O . VAL A 1 97 ? -3.865 0.759 18.645 1.00 94.69 97 VAL A O 1
ATOM 800 N N . GLU A 1 98 ? -3.347 1.617 16.647 1.00 96.19 98 GLU A N 1
ATOM 801 C CA . GLU A 1 98 ? -3.838 2.964 16.950 1.00 96.19 98 GLU A CA 1
ATOM 802 C C . GLU A 1 98 ? -5.248 3.225 16.423 1.00 96.19 98 GLU A C 1
ATOM 804 O O . GLU A 1 98 ? -5.970 4.069 16.952 1.00 96.19 98 GLU A O 1
ATOM 809 N N . TRP A 1 99 ? -5.660 2.556 15.342 1.00 96.19 99 TRP A N 1
ATOM 810 C CA . TRP A 1 99 ? -6.945 2.864 14.696 1.00 96.19 99 TRP A CA 1
ATOM 811 C C . TRP A 1 99 ? -8.046 1.856 15.020 1.00 96.19 99 TRP A C 1
ATOM 813 O O . TRP A 1 99 ? -9.222 2.182 14.843 1.00 96.19 99 TRP A O 1
ATOM 823 N N . GLY A 1 100 ? -7.688 0.658 15.492 1.00 95.75 100 GLY A N 1
ATOM 824 C CA . GLY A 1 100 ? -8.635 -0.415 15.797 1.00 95.75 100 GLY A CA 1
ATOM 825 C C . GLY A 1 100 ? -9.436 -0.868 14.572 1.00 95.75 100 GLY A C 1
ATOM 826 O O . GLY A 1 100 ? -10.619 -1.178 14.691 1.00 95.75 100 GLY A O 1
ATOM 827 N N . THR A 1 101 ? -8.821 -0.841 13.386 1.00 97.12 101 THR A N 1
ATOM 828 C CA . THR A 1 101 ? -9.498 -1.129 12.097 1.00 97.12 101 THR A CA 1
ATOM 829 C C . THR A 1 101 ? -9.188 -2.511 11.527 1.00 97.12 101 THR A C 1
ATOM 831 O O . THR A 1 101 ? -9.818 -2.944 10.571 1.00 97.12 101 THR A O 1
ATOM 834 N N . CYS A 1 102 ? -8.251 -3.232 12.137 1.00 96.31 102 CYS A N 1
ATOM 835 C CA . CYS A 1 102 ? -7.948 -4.629 11.852 1.00 96.31 102 CYS A CA 1
ATOM 836 C C . CYS A 1 102 ? -7.352 -5.277 13.109 1.00 96.31 102 CYS A C 1
ATOM 838 O O . CYS A 1 102 ? -6.896 -4.580 14.015 1.00 96.31 102 CYS A O 1
ATOM 840 N N . ARG A 1 103 ? -7.366 -6.612 13.189 1.00 94.75 103 ARG A N 1
ATOM 841 C CA . ARG A 1 103 ? -6.808 -7.342 14.347 1.00 94.75 103 ARG A CA 1
ATOM 842 C C . ARG A 1 103 ? -5.345 -7.719 14.178 1.00 94.75 103 ARG A C 1
ATOM 844 O O . ARG A 1 103 ? -4.608 -7.792 15.153 1.00 94.75 103 ARG A O 1
ATOM 851 N N . MET A 1 104 ? -4.937 -7.982 12.945 1.00 95.50 104 MET A N 1
ATOM 852 C CA . MET A 1 104 ? -3.603 -8.463 12.618 1.00 95.50 104 MET A CA 1
ATOM 853 C C . MET A 1 104 ? -3.061 -7.742 11.392 1.00 95.50 104 MET A C 1
ATOM 855 O O . MET A 1 104 ? -3.789 -7.021 10.708 1.00 95.50 104 MET A O 1
ATOM 859 N N . ASN A 1 105 ? -1.774 -7.947 11.131 1.00 98.00 105 ASN A N 1
ATOM 860 C CA . ASN A 1 105 ? -1.137 -7.504 9.908 1.00 98.00 105 ASN A CA 1
ATOM 861 C C . ASN A 1 105 ? -1.057 -8.693 8.932 1.00 98.00 105 ASN A C 1
ATOM 863 O O . ASN A 1 105 ? -0.203 -9.565 9.106 1.00 98.00 105 ASN A O 1
ATOM 867 N N . PRO A 1 106 ? -1.914 -8.752 7.896 1.00 97.50 106 PRO A N 1
ATOM 868 C CA . PRO A 1 106 ? -1.927 -9.861 6.943 1.00 97.50 106 PRO A CA 1
ATOM 869 C C . PRO A 1 106 ? -0.674 -9.897 6.053 1.00 97.50 106 PRO A C 1
ATOM 871 O O . PRO A 1 106 ? -0.457 -10.863 5.327 1.00 97.50 106 PRO A O 1
ATOM 874 N N . VAL A 1 107 ? 0.173 -8.865 6.092 1.00 98.19 107 VAL 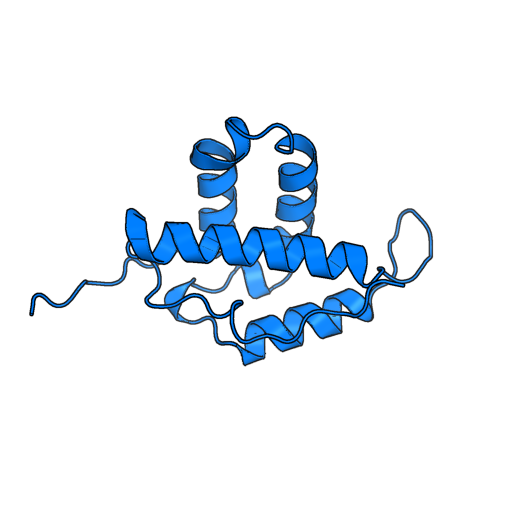A N 1
ATOM 875 C CA . VAL A 1 107 ? 1.379 -8.761 5.266 1.00 98.19 107 VAL A CA 1
ATOM 876 C C . VAL A 1 107 ? 2.584 -9.464 5.900 1.00 98.19 107 VAL A C 1
ATOM 878 O O . VAL A 1 107 ? 3.512 -9.822 5.170 1.00 98.19 107 VAL A O 1
ATOM 881 N N . GLU A 1 108 ? 2.593 -9.681 7.222 1.00 94.69 108 GLU A N 1
ATOM 882 C CA . GLU A 1 108 ? 3.725 -10.270 7.964 1.00 94.69 108 GLU A 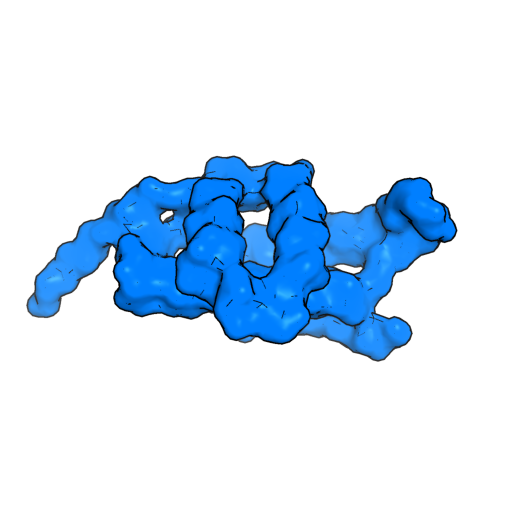CA 1
ATOM 883 C C . GLU A 1 108 ? 4.074 -11.684 7.467 1.00 94.69 108 GLU A C 1
ATOM 885 O O . GLU A 1 108 ? 5.247 -11.999 7.290 1.00 94.69 108 GLU A O 1
ATOM 890 N N . LEU A 1 109 ? 3.066 -12.500 7.142 1.00 90.38 109 LEU A N 1
ATOM 891 C CA . LEU A 1 109 ? 3.252 -13.900 6.731 1.00 90.38 109 LEU A CA 1
ATOM 892 C C . LEU A 1 109 ? 3.442 -14.088 5.216 1.00 90.38 109 LEU A C 1
ATOM 894 O O . LEU A 1 109 ? 3.737 -15.188 4.747 1.00 90.38 109 LEU A O 1
ATOM 898 N N . VAL A 1 110 ? 3.281 -13.028 4.419 1.00 96.25 110 VAL A N 1
ATOM 899 C CA . VAL A 1 110 ? 3.403 -13.125 2.960 1.00 96.25 110 VAL A CA 1
ATOM 900 C C . VAL A 1 110 ? 4.871 -13.098 2.547 1.00 96.25 110 VAL A C 1
ATOM 902 O O . VAL A 1 110 ? 5.556 -12.086 2.740 1.00 96.25 110 VAL A O 1
ATOM 905 N N . ARG A 1 111 ? 5.320 -14.173 1.880 1.00 94.44 111 ARG A N 1
ATOM 906 C CA . ARG A 1 111 ? 6.646 -14.265 1.243 1.00 94.44 111 ARG A CA 1
ATOM 907 C C . ARG A 1 111 ? 6.880 -13.079 0.306 1.00 94.44 111 ARG A C 1
ATOM 909 O O . ARG A 1 111 ? 6.046 -12.787 -0.556 1.00 94.44 111 ARG A O 1
ATOM 916 N N . LYS A 1 112 ? 8.013 -12.397 0.475 1.00 92.81 112 LYS A N 1
ATOM 917 C CA . LYS A 1 112 ? 8.376 -11.231 -0.338 1.00 92.81 112 LYS A CA 1
ATOM 918 C C . LYS A 1 112 ? 9.030 -11.673 -1.655 1.00 92.81 112 LYS A C 1
ATOM 920 O O . LYS A 1 112 ? 9.713 -12.697 -1.660 1.00 92.81 112 LYS A O 1
ATOM 925 N N . PRO A 1 113 ? 8.840 -10.921 -2.754 1.00 93.19 113 PRO A N 1
ATOM 926 C CA . PRO A 1 113 ? 9.540 -11.186 -4.007 1.00 93.19 113 PRO A CA 1
ATOM 927 C C . PRO A 1 113 ? 11.060 -11.127 -3.822 1.00 93.19 113 PRO A C 1
ATOM 929 O O . PRO A 1 113 ? 11.557 -10.341 -3.009 1.00 93.19 113 PRO A O 1
ATOM 932 N N . LYS A 1 114 ? 11.797 -11.917 -4.610 1.00 87.94 114 LYS A N 1
ATOM 933 C CA . LYS A 1 114 ? 13.256 -11.793 -4.690 1.00 87.94 114 LYS A CA 1
ATOM 934 C C . LYS A 1 114 ? 13.617 -10.453 -5.335 1.00 87.94 114 LYS A C 1
ATOM 936 O O . LYS A 1 114 ? 12.962 -10.014 -6.281 1.00 87.94 114 LYS A O 1
ATOM 941 N N . ILE A 1 115 ? 14.646 -9.801 -4.804 1.00 77.62 115 ILE A N 1
ATOM 942 C CA . ILE A 1 115 ? 15.217 -8.604 -5.423 1.00 77.62 115 ILE A CA 1
ATOM 943 C C . ILE A 1 115 ? 16.018 -9.094 -6.632 1.00 77.62 115 ILE A C 1
ATOM 945 O O . ILE A 1 115 ? 16.859 -9.978 -6.485 1.00 77.62 115 ILE A O 1
ATOM 949 N N . SER A 1 116 ? 15.673 -8.583 -7.808 1.00 63.00 116 SER A N 1
ATOM 950 C CA . SER A 1 116 ? 16.361 -8.800 -9.086 1.00 63.00 116 SER A CA 1
ATOM 951 C C . SER A 1 116 ? 16.764 -7.449 -9.651 1.00 63.00 116 SER A C 1
ATOM 953 O O . SER A 1 116 ? 16.041 -6.465 -9.347 1.00 63.00 116 SER A O 1
#

Secondary structure (DSSP, 8-state):
----PPPP-BHHHHHHHHHHHTGGGSTTHHHHHHHHHHHHTSGGGGSBGGG--HHHHHHHHHHHHT-B-TTTSSBPPHHHHHHHHHHHHHHHHHIIIII-S-SS-TTTTSPPPPP-